Protein AF-A0A1K1SUY1-F1 (afdb_monomer_lite)

Organism: NCBI:txid546364

Structure (mmCIF, N/CA/C/O backbone):
data_AF-A0A1K1SUY1-F1
#
_entry.id   AF-A0A1K1SUY1-F1
#
loop_
_atom_site.group_PDB
_atom_site.id
_atom_site.type_symbol
_atom_site.label_atom_id
_atom_site.label_alt_id
_atom_site.label_comp_id
_atom_site.label_asym_id
_atom_site.label_entity_id
_atom_site.label_seq_id
_atom_site.pdbx_PDB_ins_code
_atom_site.Cartn_x
_atom_site.Cartn_y
_atom_site.Cartn_z
_atom_site.occupancy
_atom_site.B_iso_or_equiv
_atom_site.auth_seq_id
_atom_site.auth_comp_id
_atom_site.auth_asym_id
_atom_site.auth_atom_id
_atom_site.pdbx_PDB_model_num
ATOM 1 N N . MET A 1 1 ? 19.991 15.289 -0.648 1.00 58.06 1 MET A N 1
ATOM 2 C CA . MET A 1 1 ? 19.051 15.038 -1.759 1.00 58.06 1 MET A CA 1
ATOM 3 C C . MET A 1 1 ? 17.895 14.245 -1.170 1.00 58.06 1 MET A C 1
ATOM 5 O O . MET A 1 1 ? 18.166 13.389 -0.339 1.00 58.06 1 MET A O 1
ATOM 9 N N . ASP A 1 2 ? 16.649 14.587 -1.487 1.00 85.50 2 ASP A N 1
ATOM 10 C CA . ASP A 1 2 ? 15.473 13.876 -0.969 1.00 85.50 2 ASP A CA 1
ATOM 11 C C . ASP A 1 2 ? 15.487 12.411 -1.467 1.00 85.50 2 ASP A C 1
ATOM 13 O O . ASP A 1 2 ? 15.552 12.206 -2.685 1.00 85.50 2 ASP A O 1
ATOM 17 N N . PRO A 1 3 ? 15.497 11.396 -0.575 1.00 81.06 3 PRO A N 1
ATOM 18 C CA . PRO A 1 3 ? 15.539 9.988 -0.973 1.00 81.06 3 PRO A CA 1
ATOM 19 C C . PRO A 1 3 ? 14.352 9.592 -1.860 1.00 81.06 3 PRO A C 1
ATOM 21 O O . PRO A 1 3 ? 14.525 8.771 -2.762 1.00 81.06 3 PRO A O 1
ATOM 24 N N . ASP A 1 4 ? 13.185 10.219 -1.677 1.00 90.38 4 ASP A N 1
ATOM 25 C CA . ASP A 1 4 ? 12.014 9.969 -2.524 1.00 90.38 4 ASP A CA 1
ATOM 26 C C . ASP A 1 4 ? 12.238 10.504 -3.933 1.00 90.38 4 ASP A C 1
ATOM 28 O O . ASP A 1 4 ? 11.963 9.826 -4.924 1.00 90.38 4 ASP A O 1
ATOM 32 N N . HIS A 1 5 ? 12.816 11.699 -4.035 1.00 91.25 5 HIS A N 1
ATOM 33 C CA . HIS A 1 5 ? 13.158 12.294 -5.317 1.00 91.25 5 HIS A CA 1
ATOM 34 C C . HIS A 1 5 ? 14.155 11.431 -6.104 1.00 91.25 5 HIS A C 1
ATOM 36 O O . HIS A 1 5 ? 13.941 11.184 -7.289 1.00 91.25 5 HIS A O 1
ATOM 42 N N . ALA A 1 6 ? 15.207 10.925 -5.454 1.00 90.56 6 ALA A N 1
ATOM 43 C CA . ALA A 1 6 ? 16.207 10.077 -6.107 1.00 90.56 6 ALA A CA 1
ATOM 44 C C . ALA A 1 6 ? 15.616 8.745 -6.613 1.00 90.56 6 ALA A C 1
ATOM 46 O O . ALA A 1 6 ? 15.914 8.320 -7.732 1.00 90.56 6 ALA A O 1
ATOM 47 N N . LEU A 1 7 ? 14.750 8.106 -5.819 1.00 94.38 7 LEU A N 1
ATOM 48 C CA . LEU A 1 7 ? 14.056 6.870 -6.192 1.00 94.38 7 LEU A CA 1
ATOM 49 C C . LEU A 1 7 ? 13.107 7.092 -7.382 1.00 94.38 7 LEU A C 1
ATOM 51 O O . LEU A 1 7 ? 13.095 6.308 -8.330 1.00 94.38 7 LEU A O 1
ATOM 55 N N . LEU A 1 8 ? 12.343 8.191 -7.356 1.00 94.62 8 LEU A N 1
ATOM 56 C CA . LEU A 1 8 ? 11.426 8.566 -8.434 1.00 94.62 8 LEU A CA 1
ATOM 57 C C . LEU A 1 8 ? 12.161 8.889 -9.736 1.00 94.62 8 LEU A C 1
ATOM 59 O O . LEU A 1 8 ? 11.671 8.535 -10.805 1.00 94.62 8 LEU A O 1
ATOM 63 N N . THR A 1 9 ? 13.322 9.539 -9.666 1.00 95.75 9 THR A N 1
ATOM 64 C CA . THR A 1 9 ? 14.168 9.767 -10.844 1.00 95.75 9 THR A CA 1
ATOM 65 C C . THR A 1 9 ? 14.617 8.439 -11.445 1.00 95.75 9 THR A C 1
ATOM 67 O O . THR A 1 9 ? 14.347 8.193 -12.614 1.00 95.75 9 THR A O 1
ATOM 70 N N . ARG A 1 10 ? 15.146 7.511 -10.637 1.00 94.88 10 ARG A N 1
ATOM 71 C CA . ARG A 1 10 ? 15.563 6.181 -11.122 1.00 94.88 10 ARG A CA 1
ATOM 72 C C . ARG A 1 10 ? 14.423 5.363 -11.733 1.00 94.88 10 ARG A C 1
ATOM 74 O O . ARG A 1 10 ? 14.650 4.633 -12.692 1.00 94.88 10 ARG A O 1
ATOM 81 N N . LEU A 1 11 ? 13.203 5.473 -11.201 1.00 96.19 11 LEU A N 1
ATOM 82 C CA . LEU A 1 11 ? 12.018 4.839 -11.791 1.00 96.19 11 LEU A CA 1
ATOM 83 C C . LEU A 1 11 ? 11.685 5.406 -13.176 1.00 96.19 11 LEU A C 1
ATOM 85 O O . LEU A 1 11 ? 11.323 4.644 -14.072 1.00 96.19 11 LEU A O 1
ATOM 89 N N . ARG A 1 12 ? 11.803 6.726 -13.357 1.00 96.69 12 ARG A N 1
ATOM 90 C CA . ARG A 1 12 ? 11.588 7.376 -14.658 1.00 96.69 12 ARG A CA 1
ATOM 91 C C . ARG A 1 12 ? 12.672 6.980 -15.653 1.00 96.69 12 ARG A C 1
ATOM 93 O O . ARG A 1 12 ? 12.329 6.566 -16.754 1.00 96.69 12 ARG A O 1
ATOM 100 N N . ASP A 1 13 ? 13.934 7.004 -15.231 1.00 95.75 13 ASP A N 1
ATOM 101 C CA . ASP A 1 13 ? 15.068 6.589 -16.061 1.00 95.75 13 ASP A CA 1
ATOM 102 C C . ASP A 1 13 ? 14.915 5.127 -16.511 1.00 95.75 13 ASP A C 1
ATOM 104 O O . ASP A 1 13 ? 15.158 4.792 -17.672 1.00 95.75 13 ASP A O 1
ATOM 108 N N . LEU A 1 14 ? 14.457 4.239 -15.617 1.00 95.38 14 LEU A N 1
ATOM 109 C CA . LEU A 1 14 ? 14.143 2.856 -15.976 1.00 95.38 14 LEU A CA 1
ATOM 110 C C . LEU A 1 14 ? 13.000 2.789 -16.995 1.00 95.38 14 LEU A C 1
ATOM 112 O O . LEU A 1 14 ? 13.118 2.067 -17.978 1.00 95.38 14 LEU A O 1
ATOM 116 N N . ALA A 1 15 ? 11.904 3.521 -16.786 1.00 96.06 15 ALA A N 1
ATOM 117 C CA . ALA A 1 15 ? 10.770 3.515 -17.710 1.00 96.06 15 ALA A CA 1
ATOM 118 C C . ALA A 1 15 ? 11.154 4.009 -19.117 1.00 96.06 15 ALA A C 1
ATOM 120 O O . ALA A 1 15 ? 10.633 3.498 -20.107 1.00 96.06 15 ALA A O 1
ATOM 121 N N . GLU A 1 16 ? 12.076 4.968 -19.201 1.00 97.00 16 GLU A N 1
ATOM 122 C CA . GLU A 1 16 ? 12.593 5.502 -20.461 1.00 97.00 16 GLU A CA 1
ATOM 123 C C . GLU A 1 16 ? 13.547 4.524 -21.168 1.00 97.00 16 GLU A C 1
ATOM 125 O O . GLU A 1 16 ? 13.462 4.346 -22.382 1.00 97.00 16 GLU A O 1
ATOM 130 N N . THR A 1 17 ? 14.425 3.848 -20.419 1.00 94.69 17 THR A N 1
ATOM 131 C CA . THR A 1 17 ? 15.489 2.995 -20.988 1.00 94.69 17 THR A CA 1
ATOM 132 C C . THR A 1 17 ? 15.072 1.541 -21.222 1.00 94.69 17 THR A C 1
ATOM 134 O O . THR A 1 17 ? 15.526 0.919 -22.185 1.00 94.69 17 THR A O 1
ATOM 137 N N . LEU A 1 18 ? 14.162 0.999 -20.405 1.00 95.38 18 LEU A N 1
ATOM 138 C CA . LEU A 1 18 ? 13.795 -0.422 -20.407 1.00 95.38 18 LEU A CA 1
ATOM 139 C C . LEU A 1 18 ? 13.324 -0.956 -21.772 1.00 95.38 18 LEU A C 1
ATOM 141 O O . LEU A 1 18 ? 13.745 -2.056 -22.131 1.00 95.38 18 LEU A O 1
ATOM 145 N N . PRO A 1 19 ? 12.497 -0.246 -22.569 1.00 96.06 19 PRO A N 1
ATOM 146 C CA . PRO A 1 19 ? 12.107 -0.744 -23.889 1.00 96.06 19 PRO A CA 1
ATOM 147 C C . PRO A 1 19 ? 13.309 -0.960 -24.821 1.00 96.06 19 PRO A C 1
ATOM 149 O O . PRO A 1 19 ? 13.359 -1.958 -25.543 1.00 96.06 19 PRO A O 1
ATOM 152 N N . GLY A 1 20 ? 14.288 -0.049 -24.780 1.00 94.06 20 GLY A N 1
ATOM 153 C CA . GLY A 1 20 ? 15.526 -0.147 -25.552 1.00 94.06 20 GLY A CA 1
ATOM 154 C C . GLY A 1 20 ? 16.408 -1.294 -25.067 1.00 94.06 20 GLY A C 1
ATOM 155 O O . GLY A 1 20 ? 16.833 -2.117 -25.878 1.00 94.06 20 GLY A O 1
ATOM 156 N N . ASP A 1 21 ? 16.594 -1.400 -23.750 1.00 93.31 21 ASP A N 1
ATOM 157 C CA . ASP A 1 21 ? 17.356 -2.483 -23.122 1.00 93.31 21 ASP A CA 1
ATOM 158 C C . ASP A 1 21 ? 16.759 -3.852 -23.498 1.00 93.31 21 ASP A C 1
ATOM 160 O O . ASP A 1 21 ? 17.465 -4.738 -23.977 1.00 93.31 21 ASP A O 1
ATOM 164 N N . VAL A 1 22 ? 15.435 -4.020 -23.392 1.00 93.50 22 VAL A N 1
ATOM 165 C CA . VAL A 1 22 ? 14.748 -5.269 -23.764 1.00 93.50 22 VAL A CA 1
ATOM 166 C C . VAL A 1 22 ? 14.885 -5.564 -25.258 1.00 93.50 22 VAL A C 1
ATOM 168 O O . VAL A 1 22 ? 15.180 -6.704 -25.629 1.00 93.50 22 VAL A O 1
ATOM 171 N N . SER A 1 23 ? 14.714 -4.564 -26.129 1.00 92.81 23 SER A N 1
ATOM 172 C CA . SER A 1 23 ? 14.877 -4.751 -27.577 1.00 92.81 23 SER A CA 1
ATOM 173 C C . SER A 1 23 ? 16.301 -5.169 -27.944 1.00 92.81 23 SER A C 1
ATOM 175 O O . SER A 1 23 ? 16.489 -5.965 -28.863 1.00 92.81 23 SER A O 1
ATOM 177 N N . TRP A 1 24 ? 17.305 -4.644 -27.243 1.00 89.94 24 TRP A N 1
ATOM 178 C CA . TRP A 1 24 ? 18.707 -4.964 -27.486 1.00 89.94 24 TRP A CA 1
ATOM 179 C C . TRP A 1 24 ? 19.083 -6.359 -26.965 1.00 89.94 24 TRP A C 1
ATOM 181 O O . TRP A 1 24 ? 19.805 -7.089 -27.642 1.00 89.94 24 TRP A O 1
ATOM 191 N N . LEU A 1 25 ? 18.545 -6.766 -25.809 1.00 93.06 25 LEU A N 1
ATOM 192 C CA . LEU A 1 25 ? 18.793 -8.081 -25.199 1.00 93.06 25 LEU A CA 1
ATOM 193 C C . LEU A 1 25 ? 18.092 -9.245 -25.903 1.00 93.06 25 LEU A C 1
ATOM 195 O O . LEU A 1 25 ? 18.578 -10.375 -25.850 1.00 93.06 25 LEU A O 1
ATOM 199 N N . THR A 1 26 ? 16.943 -8.986 -26.527 1.00 88.81 26 THR A N 1
ATOM 200 C CA . THR A 1 26 ? 16.155 -10.009 -27.237 1.00 88.81 26 THR A CA 1
ATOM 201 C C . THR A 1 26 ? 16.601 -10.212 -28.686 1.00 88.81 26 THR A C 1
ATOM 203 O O . THR A 1 26 ? 16.182 -11.177 -29.328 1.00 88.81 26 THR A O 1
ATOM 206 N N . GLY A 1 27 ? 17.475 -9.344 -29.202 1.00 88.00 27 GLY A N 1
ATOM 207 C CA . GLY A 1 27 ? 18.092 -9.499 -30.516 1.00 88.00 27 GLY A CA 1
ATOM 208 C C . GLY A 1 27 ? 19.221 -10.544 -30.531 1.00 88.00 27 GLY A C 1
ATOM 209 O O . GLY A 1 27 ? 19.892 -10.751 -29.520 1.00 88.00 27 GLY A O 1
ATOM 210 N N . PRO A 1 28 ? 19.479 -11.209 -31.672 1.00 86.69 28 PRO A N 1
ATOM 211 C CA . PRO A 1 28 ? 20.644 -12.073 -31.825 1.00 86.69 28 PRO A CA 1
ATOM 212 C C . PRO A 1 28 ? 21.945 -11.252 -31.993 1.00 86.69 28 PRO A C 1
ATOM 214 O O . PRO A 1 28 ? 21.941 -10.236 -32.692 1.00 86.69 28 PRO A O 1
ATOM 217 N N . PRO A 1 29 ? 23.088 -11.702 -31.437 1.00 87.88 29 PRO A N 1
ATOM 218 C CA . PRO A 1 29 ? 23.228 -12.831 -30.516 1.00 87.88 29 PRO A CA 1
ATOM 219 C C . PRO A 1 29 ? 22.744 -12.467 -29.105 1.00 87.88 29 PRO A C 1
ATOM 221 O O . PRO A 1 29 ? 22.819 -11.307 -28.713 1.00 87.88 29 PRO A O 1
ATOM 224 N N . LEU A 1 30 ? 22.323 -13.465 -28.320 1.00 84.56 30 LEU A N 1
ATOM 225 C CA . LEU A 1 30 ? 21.993 -13.263 -26.904 1.00 84.56 30 LEU A CA 1
ATOM 226 C C . LEU A 1 30 ? 23.211 -12.725 -26.136 1.00 84.56 30 LEU A C 1
ATOM 228 O O . LEU A 1 30 ? 24.307 -13.282 -26.226 1.00 84.56 30 LEU A O 1
ATOM 232 N N . ARG A 1 31 ? 23.005 -11.653 -25.365 1.00 87.25 31 ARG A N 1
ATOM 233 C CA . ARG A 1 31 ? 24.070 -10.901 -24.682 1.00 87.25 31 ARG A CA 1
ATOM 234 C C . ARG A 1 31 ? 24.020 -11.110 -23.173 1.00 87.25 31 ARG A C 1
ATOM 236 O O . ARG A 1 31 ? 23.232 -10.482 -22.469 1.00 87.25 31 ARG A O 1
ATOM 243 N N . ALA A 1 32 ? 24.842 -12.032 -22.678 1.00 90.75 32 ALA A N 1
ATOM 244 C CA . ALA A 1 32 ? 24.851 -12.418 -21.265 1.00 90.75 32 ALA A CA 1
ATOM 245 C C . ALA A 1 32 ? 25.309 -11.290 -20.319 1.00 90.75 32 ALA A C 1
ATOM 247 O O . ALA A 1 32 ? 24.852 -11.216 -19.182 1.00 90.75 32 ALA A O 1
ATOM 248 N N . ASP A 1 33 ? 26.209 -10.423 -20.776 1.00 91.88 33 ASP A N 1
ATOM 249 C CA . ASP A 1 33 ? 26.665 -9.218 -20.077 1.00 91.88 33 ASP A CA 1
ATOM 250 C C . ASP A 1 33 ? 25.522 -8.223 -19.866 1.00 91.88 33 ASP A C 1
ATOM 252 O O . ASP A 1 33 ? 25.271 -7.797 -18.742 1.00 91.88 33 ASP A O 1
ATOM 256 N N . GLY A 1 34 ? 24.769 -7.944 -20.927 1.00 92.00 34 GLY A N 1
ATOM 257 C CA . GLY A 1 34 ? 23.604 -7.078 -20.877 1.00 92.00 34 GLY A CA 1
ATOM 258 C C . GLY A 1 34 ? 22.490 -7.602 -19.972 1.00 92.00 34 GLY A C 1
ATOM 259 O O . GLY A 1 34 ? 21.886 -6.844 -19.218 1.00 92.00 34 GLY A O 1
ATOM 260 N N . MET A 1 35 ? 22.225 -8.912 -20.025 1.00 94.06 35 MET A N 1
ATOM 261 C CA . MET A 1 35 ? 21.242 -9.542 -19.138 1.00 94.06 35 MET A CA 1
ATOM 262 C C . MET A 1 35 ? 21.650 -9.409 -17.670 1.00 94.06 35 MET A C 1
ATOM 264 O O . MET A 1 35 ? 20.794 -9.184 -16.814 1.00 94.06 35 MET A O 1
ATOM 268 N N . ARG A 1 36 ? 22.952 -9.540 -17.380 1.00 95.44 36 ARG A N 1
ATOM 269 C CA . ARG A 1 36 ? 23.490 -9.360 -16.031 1.00 95.44 36 ARG A CA 1
ATOM 270 C C . ARG A 1 36 ? 23.341 -7.912 -15.565 1.00 95.44 36 ARG A C 1
ATOM 272 O O . ARG A 1 36 ? 22.785 -7.714 -14.493 1.00 95.44 36 ARG A O 1
ATOM 279 N N . ASP A 1 37 ? 23.755 -6.936 -16.373 1.00 94.12 37 ASP A N 1
ATOM 280 C CA . ASP A 1 37 ? 23.643 -5.507 -16.035 1.00 94.12 37 ASP A CA 1
ATOM 281 C C . ASP A 1 37 ? 22.191 -5.095 -15.750 1.00 94.12 37 ASP A C 1
ATOM 283 O O . ASP A 1 37 ? 21.890 -4.546 -14.687 1.00 94.12 37 ASP A O 1
ATOM 287 N N . LEU A 1 38 ? 21.258 -5.438 -16.648 1.00 94.50 38 LEU A N 1
ATOM 288 C CA . LEU A 1 38 ? 19.842 -5.132 -16.441 1.00 94.50 38 LEU A CA 1
ATOM 289 C C . LEU A 1 38 ? 19.300 -5.827 -15.184 1.00 94.50 38 LEU A C 1
ATOM 291 O O . LEU A 1 38 ? 18.575 -5.210 -14.401 1.00 94.50 38 LEU A O 1
ATOM 295 N N . GLY A 1 39 ? 19.666 -7.093 -14.964 1.00 96.00 39 GLY A N 1
ATOM 296 C CA . GLY A 1 39 ? 19.283 -7.840 -13.767 1.00 96.00 39 GLY A CA 1
ATOM 297 C C . GLY A 1 39 ? 19.778 -7.184 -12.475 1.00 96.00 39 GLY A C 1
ATOM 298 O O . GLY A 1 39 ? 19.002 -7.018 -11.535 1.00 96.00 39 GLY A O 1
ATOM 299 N N . GLU A 1 40 ? 21.039 -6.755 -12.438 1.00 96.50 40 GLU A N 1
ATOM 300 C CA . GLU A 1 40 ? 21.638 -6.057 -11.297 1.00 96.50 40 GLU A CA 1
ATOM 301 C C . GLU A 1 40 ? 20.955 -4.705 -11.046 1.00 96.50 40 GLU A C 1
ATOM 303 O O . GLU A 1 40 ? 20.555 -4.419 -9.915 1.00 96.50 40 GLU A O 1
ATOM 308 N N . ARG A 1 41 ? 20.717 -3.904 -12.094 1.00 94.56 41 ARG A N 1
ATOM 309 C CA . ARG A 1 41 ? 19.995 -2.621 -11.997 1.00 94.56 41 ARG A CA 1
ATOM 310 C C . ARG A 1 41 ? 18.580 -2.796 -11.438 1.00 94.56 41 ARG A C 1
ATOM 312 O O . ARG A 1 41 ? 18.190 -2.057 -10.529 1.00 94.56 41 ARG A O 1
ATOM 319 N N . LEU A 1 42 ? 17.826 -3.772 -11.953 1.00 96.62 42 LEU A N 1
ATOM 320 C CA . LEU A 1 42 ? 16.469 -4.087 -11.493 1.00 96.62 42 LEU A CA 1
ATOM 321 C C . LEU A 1 42 ? 16.464 -4.601 -10.051 1.00 96.62 42 LEU A C 1
ATOM 323 O O . LEU A 1 42 ? 15.624 -4.178 -9.259 1.00 96.62 42 LEU A O 1
ATOM 327 N N . SER A 1 43 ? 17.414 -5.468 -9.694 1.00 97.81 43 SER A N 1
ATOM 328 C CA . SER A 1 43 ? 17.547 -5.994 -8.334 1.00 97.81 43 SER A CA 1
ATOM 329 C C . SER A 1 43 ? 17.858 -4.884 -7.329 1.00 97.81 43 SER A C 1
ATOM 331 O O . SER A 1 43 ? 17.210 -4.803 -6.286 1.00 97.81 43 SER A O 1
ATOM 333 N N . CYS A 1 44 ? 18.806 -3.999 -7.647 1.00 96.00 44 CYS A N 1
ATOM 334 C CA . CYS A 1 44 ? 19.161 -2.864 -6.796 1.00 96.00 44 CYS A CA 1
ATOM 335 C C . CYS A 1 44 ? 17.979 -1.906 -6.614 1.00 96.00 44 CYS A C 1
ATOM 337 O O . CYS A 1 44 ? 17.625 -1.575 -5.486 1.00 96.00 44 CYS A O 1
ATOM 339 N N . LEU A 1 45 ? 17.318 -1.496 -7.705 1.00 95.94 45 LEU A N 1
ATOM 340 C CA . LEU A 1 45 ? 16.145 -0.623 -7.606 1.00 95.94 45 LEU A CA 1
ATOM 341 C C . LEU A 1 45 ? 14.996 -1.287 -6.834 1.00 95.94 45 LEU A C 1
ATOM 343 O O . LEU A 1 45 ? 14.350 -0.631 -6.020 1.00 95.94 45 LEU A O 1
ATOM 347 N N . GLY A 1 46 ? 14.757 -2.582 -7.054 1.00 96.50 46 GLY A N 1
ATOM 348 C CA . GLY A 1 46 ? 13.757 -3.355 -6.318 1.00 96.50 46 GLY A CA 1
ATOM 349 C C . GLY A 1 46 ? 14.022 -3.378 -4.812 1.00 96.50 46 GLY A C 1
ATOM 350 O O . GLY A 1 46 ? 13.105 -3.136 -4.027 1.00 96.50 46 GLY A O 1
ATOM 351 N N . ALA A 1 47 ? 15.272 -3.605 -4.402 1.00 96.69 47 ALA A N 1
ATOM 352 C CA . ALA A 1 47 ? 15.666 -3.570 -2.995 1.00 96.69 47 ALA A CA 1
ATOM 353 C C . ALA A 1 47 ? 15.433 -2.185 -2.367 1.00 96.69 47 ALA A C 1
ATOM 355 O O . ALA A 1 47 ? 14.866 -2.092 -1.275 1.00 96.69 47 ALA A O 1
ATOM 356 N N . ASP A 1 48 ? 15.792 -1.114 -3.079 1.00 95.69 48 ASP A N 1
ATOM 357 C CA . ASP A 1 48 ? 15.589 0.261 -2.614 1.00 95.69 48 ASP A CA 1
ATOM 358 C C . ASP A 1 48 ? 14.097 0.603 -2.461 1.00 95.69 48 ASP A C 1
ATOM 360 O O . ASP A 1 48 ? 13.695 1.214 -1.469 1.00 95.69 48 ASP A O 1
ATOM 364 N N . LEU A 1 49 ? 13.255 0.162 -3.405 1.00 95.12 49 LEU A N 1
ATOM 365 C CA . LEU A 1 49 ? 11.798 0.335 -3.346 1.00 95.12 49 LEU A CA 1
ATOM 366 C C . LEU A 1 49 ? 11.194 -0.370 -2.127 1.00 95.12 49 LEU A C 1
ATOM 368 O O . LEU A 1 49 ? 10.397 0.231 -1.407 1.00 95.12 49 LEU A O 1
ATOM 372 N N . ILE A 1 50 ? 11.587 -1.622 -1.876 1.00 93.38 50 ILE A N 1
ATOM 373 C CA . ILE A 1 50 ? 11.112 -2.408 -0.728 1.00 93.38 50 ILE A CA 1
ATOM 374 C C . ILE A 1 50 ? 11.554 -1.756 0.584 1.00 93.38 50 ILE A C 1
ATOM 376 O O . ILE A 1 50 ? 10.740 -1.578 1.490 1.00 93.38 50 ILE A O 1
ATOM 380 N N . SER A 1 51 ? 12.825 -1.359 0.679 1.00 93.44 51 SER A N 1
ATOM 381 C CA . SER A 1 51 ? 13.352 -0.683 1.865 1.00 93.44 51 SER A CA 1
ATOM 382 C C . SER A 1 51 ? 12.593 0.614 2.141 1.00 93.44 51 SER A C 1
ATOM 384 O O . SER A 1 51 ? 12.137 0.845 3.264 1.00 93.44 51 SER A O 1
ATOM 386 N N . ARG A 1 52 ? 12.374 1.437 1.108 1.00 92.94 52 ARG A N 1
ATOM 387 C CA . ARG A 1 52 ? 11.652 2.697 1.269 1.00 92.94 52 ARG A CA 1
ATOM 388 C C . ARG A 1 52 ? 10.186 2.490 1.645 1.00 92.94 52 ARG A C 1
ATOM 390 O O . ARG A 1 52 ? 9.685 3.234 2.490 1.00 92.94 52 ARG A O 1
ATOM 397 N N . ALA A 1 53 ? 9.523 1.487 1.069 1.00 88.38 53 ALA A N 1
ATOM 398 C CA . ALA A 1 53 ? 8.166 1.103 1.448 1.00 88.38 53 ALA A CA 1
ATOM 399 C C . ALA A 1 53 ? 8.085 0.716 2.933 1.00 88.38 53 ALA A C 1
ATOM 401 O O . ALA A 1 53 ? 7.203 1.211 3.627 1.00 88.38 53 ALA A O 1
ATOM 402 N N . GLY A 1 54 ? 9.056 -0.045 3.451 1.00 87.94 54 GLY A N 1
ATOM 403 C CA . GLY A 1 54 ? 9.137 -0.369 4.879 1.00 87.94 54 GLY A CA 1
ATOM 404 C C . GLY A 1 54 ? 9.212 0.873 5.774 1.00 87.94 54 GLY A C 1
ATOM 405 O O . GLY A 1 54 ? 8.453 0.994 6.732 1.00 87.94 54 GLY A O 1
ATOM 406 N N . VAL A 1 55 ? 10.045 1.858 5.419 1.00 89.44 55 VAL A N 1
ATOM 407 C CA . VAL A 1 55 ? 10.120 3.131 6.165 1.00 89.44 55 VAL A CA 1
ATOM 408 C C . VAL A 1 55 ? 8.790 3.896 6.112 1.00 89.44 55 VAL A C 1
ATOM 410 O O . VAL A 1 55 ? 8.369 4.494 7.102 1.00 89.44 55 VAL A O 1
ATOM 413 N N . LEU A 1 56 ? 8.115 3.910 4.959 1.00 85.38 56 LEU A N 1
ATOM 414 C CA . LEU A 1 56 ? 6.799 4.542 4.824 1.00 85.38 56 LEU A CA 1
ATOM 415 C C . LEU A 1 56 ? 5.737 3.830 5.670 1.00 85.38 56 LEU A C 1
ATOM 417 O O . LEU A 1 56 ? 4.928 4.504 6.312 1.00 85.38 56 LEU A O 1
ATOM 421 N N . ASP A 1 57 ? 5.774 2.501 5.719 1.00 82.69 57 ASP A N 1
ATOM 422 C CA . ASP A 1 57 ? 4.893 1.688 6.552 1.00 82.69 57 ASP A CA 1
ATOM 423 C C . ASP A 1 57 ? 5.132 1.942 8.044 1.00 82.69 57 ASP A C 1
ATOM 425 O O . ASP A 1 57 ? 4.166 2.058 8.794 1.00 82.69 57 ASP A O 1
ATOM 429 N N . GLU A 1 58 ? 6.380 2.110 8.487 1.00 83.25 58 GLU A N 1
ATOM 430 C CA . GLU A 1 58 ? 6.706 2.478 9.872 1.00 83.25 58 GLU A CA 1
ATOM 431 C C . GLU A 1 58 ? 6.177 3.872 10.239 1.00 83.25 58 GLU A C 1
ATOM 433 O O . GLU A 1 58 ? 5.526 4.046 11.275 1.00 83.25 58 GLU A O 1
ATOM 438 N N . ILE A 1 59 ? 6.391 4.864 9.366 1.00 83.94 59 ILE A N 1
ATOM 439 C CA . ILE A 1 59 ? 5.865 6.226 9.549 1.00 83.94 59 ILE A CA 1
ATOM 440 C C . ILE A 1 59 ? 4.334 6.204 9.606 1.00 83.94 59 ILE A C 1
ATOM 442 O O . ILE A 1 59 ? 3.731 6.891 10.437 1.00 83.94 59 ILE A O 1
ATOM 446 N N . ALA A 1 60 ? 3.692 5.422 8.736 1.00 78.12 60 ALA A N 1
ATOM 447 C CA . ALA A 1 60 ? 2.250 5.243 8.754 1.00 78.12 60 ALA A CA 1
ATOM 448 C C . ALA A 1 60 ? 1.814 4.561 10.056 1.00 78.12 60 ALA A C 1
ATOM 450 O O . ALA A 1 60 ? 0.963 5.094 10.764 1.00 78.12 60 ALA A O 1
ATOM 451 N N . ALA A 1 61 ? 2.434 3.439 10.425 1.00 76.12 61 ALA A N 1
ATOM 452 C CA . ALA A 1 61 ? 2.123 2.665 11.620 1.00 76.12 61 ALA A CA 1
ATOM 453 C C . ALA A 1 61 ? 2.221 3.490 12.909 1.00 76.12 61 ALA A C 1
ATOM 455 O O . ALA A 1 61 ? 1.352 3.342 13.765 1.00 76.12 61 ALA A O 1
ATOM 456 N N . ALA A 1 62 ? 3.190 4.404 13.021 1.00 79.00 62 ALA A N 1
ATOM 457 C CA . ALA A 1 62 ? 3.325 5.311 14.164 1.00 79.00 62 ALA A CA 1
ATOM 458 C C . ALA A 1 62 ? 2.106 6.233 14.373 1.00 79.00 62 ALA A C 1
ATOM 460 O O . ALA A 1 62 ? 1.895 6.760 15.465 1.00 79.00 62 ALA A O 1
ATOM 461 N N . ARG A 1 63 ? 1.290 6.441 13.333 1.00 80.56 63 ARG A N 1
ATOM 462 C CA . ARG A 1 63 ? 0.089 7.295 13.355 1.00 80.56 63 ARG A CA 1
ATOM 463 C C . ARG A 1 63 ? -1.208 6.486 13.410 1.00 80.56 63 ARG A C 1
ATOM 465 O O . ARG A 1 63 ? -2.294 7.068 13.377 1.00 80.56 63 ARG A O 1
ATOM 472 N N . LEU A 1 64 ? -1.105 5.161 13.467 1.00 83.06 64 LEU A N 1
ATOM 473 C CA . LEU A 1 64 ? -2.234 4.242 13.460 1.00 83.06 64 LEU A CA 1
ATOM 474 C C . LEU A 1 64 ? -2.469 3.638 14.852 1.00 83.06 64 LEU A C 1
ATOM 476 O O . LEU A 1 64 ? -1.543 3.540 15.658 1.00 83.06 64 LEU A O 1
ATOM 480 N N . PRO A 1 65 ? -3.714 3.247 15.171 1.00 82.81 65 PRO A N 1
ATOM 481 C CA . PRO A 1 65 ? -4.024 2.682 16.473 1.00 82.81 65 PRO A CA 1
ATOM 482 C C . PRO A 1 65 ? -3.371 1.301 16.610 1.00 82.81 65 PRO A C 1
ATOM 484 O O . PRO A 1 65 ? -3.457 0.464 15.713 1.00 82.81 65 PRO A O 1
ATOM 487 N N . ALA A 1 66 ? -2.729 1.044 17.752 1.00 79.75 66 ALA A N 1
ATOM 488 C CA . ALA A 1 66 ? -2.145 -0.267 18.044 1.00 79.75 66 ALA A CA 1
ATOM 489 C C . ALA A 1 66 ? -3.219 -1.349 18.258 1.00 79.75 66 ALA A C 1
ATOM 491 O O . ALA A 1 66 ? -2.987 -2.515 17.972 1.00 79.75 66 ALA A O 1
ATOM 492 N N . HIS A 1 67 ? -4.371 -0.955 18.805 1.00 85.19 67 HIS A N 1
ATOM 493 C CA . HIS A 1 67 ? -5.551 -1.787 19.024 1.00 85.19 67 HIS A CA 1
ATOM 494 C C . HIS A 1 67 ? -6.782 -0.890 19.205 1.00 85.19 67 HIS A C 1
ATOM 496 O O . HIS A 1 67 ? -6.638 0.309 19.461 1.00 85.19 67 HIS A O 1
ATOM 502 N N . GLY A 1 68 ? -7.984 -1.456 19.123 1.00 89.31 68 GLY A N 1
ATOM 503 C CA . GLY A 1 68 ? -9.228 -0.749 19.416 1.00 89.31 68 GLY A CA 1
ATOM 504 C C . GLY A 1 68 ? -10.344 -1.050 18.428 1.00 89.31 68 GLY A C 1
ATOM 505 O O . GLY A 1 68 ? -10.304 -2.019 17.684 1.00 89.31 68 GLY A O 1
ATOM 506 N N . TRP A 1 69 ? -11.377 -0.218 18.436 1.00 92.38 69 TRP A N 1
ATOM 507 C CA . TRP A 1 69 ? -12.464 -0.329 17.469 1.00 92.38 69 TRP A CA 1
ATOM 508 C C . TRP A 1 69 ? -12.045 0.330 16.158 1.00 92.38 69 TRP A C 1
ATOM 510 O O . TRP A 1 69 ? -11.617 1.481 16.174 1.00 92.38 69 TRP A O 1
ATOM 520 N N . ILE A 1 70 ? -12.162 -0.387 15.040 1.00 93.25 70 ILE A N 1
ATOM 521 C CA . ILE A 1 70 ? -11.784 0.100 13.709 1.00 93.25 70 ILE A CA 1
ATOM 522 C C . ILE A 1 70 ? -12.917 -0.208 12.715 1.00 93.25 70 ILE A C 1
ATOM 524 O O . ILE A 1 70 ? -13.423 -1.332 12.708 1.00 93.25 70 ILE A O 1
ATOM 528 N N . PRO A 1 71 ? -13.349 0.753 11.873 1.00 94.00 71 PRO A N 1
ATOM 529 C CA . PRO A 1 71 ? -14.368 0.500 10.857 1.00 94.00 71 PRO A CA 1
ATOM 530 C C . PRO A 1 71 ? -13.921 -0.531 9.812 1.00 94.00 71 PRO A C 1
ATOM 532 O O . PRO A 1 71 ? -12.760 -0.552 9.396 1.00 94.00 71 PRO A O 1
ATOM 535 N N . GLU A 1 72 ? -14.856 -1.350 9.338 1.00 93.94 72 GLU A N 1
ATOM 536 C CA . GLU A 1 72 ? -14.624 -2.258 8.212 1.00 93.94 72 GLU A CA 1
ATOM 537 C C . GLU A 1 72 ? -14.365 -1.527 6.893 1.00 93.94 72 GLU A C 1
ATOM 539 O O . GLU A 1 72 ? -14.805 -0.394 6.659 1.00 93.94 72 GLU A O 1
ATOM 544 N N . CYS A 1 73 ? -13.670 -2.213 5.994 1.00 89.38 73 CYS A N 1
ATOM 545 C CA . CYS A 1 73 ? -13.572 -1.817 4.601 1.00 89.38 73 CYS A CA 1
ATOM 546 C C . CYS A 1 73 ? -14.924 -2.037 3.907 1.00 89.38 73 CYS A C 1
ATOM 548 O O . CYS A 1 73 ? -15.512 -3.109 3.995 1.00 89.38 73 CYS A O 1
ATOM 550 N N . GLY A 1 74 ? -15.418 -1.036 3.178 1.00 80.62 74 GLY A N 1
ATOM 551 C CA . GLY A 1 74 ? -16.673 -1.173 2.438 1.00 80.62 74 GLY A CA 1
ATOM 552 C C . GLY A 1 74 ? -17.084 0.104 1.708 1.00 80.62 74 GLY A C 1
ATOM 553 O O . GLY A 1 74 ? -16.591 1.185 2.044 1.00 80.62 74 GLY A O 1
ATOM 554 N N . PRO A 1 75 ? -17.982 0.016 0.715 1.00 75.88 75 PRO A N 1
ATOM 555 C CA . PRO A 1 75 ? -18.307 1.134 -0.169 1.00 75.88 75 PRO A CA 1
ATOM 556 C C . PRO A 1 75 ? -19.147 2.238 0.491 1.00 75.88 75 PRO A C 1
ATOM 558 O O . PRO A 1 75 ? -19.061 3.377 0.048 1.00 75.88 75 PRO A O 1
ATOM 561 N N . ASP A 1 76 ? -19.910 1.944 1.553 1.00 83.88 76 ASP A N 1
ATOM 562 C CA . ASP A 1 76 ? -20.745 2.934 2.255 1.00 83.88 76 ASP A CA 1
ATOM 563 C C . ASP A 1 76 ? -20.128 3.346 3.605 1.00 83.88 76 ASP A C 1
ATOM 565 O O . ASP A 1 76 ? -20.250 2.612 4.588 1.00 83.88 76 ASP A O 1
ATOM 569 N N . PRO A 1 77 ? -19.507 4.536 3.713 1.00 80.12 77 PRO A N 1
ATOM 570 C CA . PRO A 1 77 ? -18.884 4.997 4.950 1.00 80.12 77 PRO A CA 1
ATOM 571 C C . PRO A 1 77 ? -19.834 5.131 6.141 1.00 80.12 77 PRO A C 1
ATOM 573 O O . PRO A 1 77 ? -19.361 5.105 7.274 1.00 80.12 77 PRO A O 1
ATOM 576 N N . ARG A 1 78 ? -21.142 5.313 5.917 1.00 79.06 78 ARG A N 1
ATOM 577 C CA . ARG A 1 78 ? -22.114 5.562 6.995 1.00 79.06 78 ARG A CA 1
ATOM 578 C C . ARG A 1 78 ? -22.637 4.282 7.636 1.00 79.06 78 ARG A C 1
ATOM 580 O O . ARG A 1 78 ? -23.114 4.343 8.761 1.00 79.06 78 ARG A O 1
ATOM 587 N N . ARG A 1 79 ? -22.549 3.151 6.933 1.00 84.75 79 ARG A N 1
ATOM 588 C CA . ARG A 1 79 ? -23.078 1.851 7.382 1.00 84.75 79 ARG A CA 1
ATOM 589 C C . ARG A 1 79 ? -22.009 0.855 7.818 1.00 84.75 79 ARG A C 1
ATOM 591 O O . ARG A 1 79 ? -22.350 -0.244 8.229 1.00 84.75 79 ARG A O 1
ATOM 598 N N . ARG A 1 80 ? -20.731 1.231 7.729 1.00 91.12 80 ARG A N 1
ATOM 599 C CA . ARG A 1 80 ? -19.616 0.383 8.165 1.00 91.12 80 ARG A CA 1
ATOM 600 C C . ARG A 1 80 ? -19.752 0.045 9.639 1.00 91.12 80 ARG A C 1
ATOM 602 O O . ARG A 1 80 ? -19.794 0.964 10.464 1.00 91.12 80 ARG A O 1
ATOM 609 N N . LEU A 1 81 ? -19.713 -1.242 9.949 1.00 94.12 81 LEU A N 1
ATOM 610 C CA . LEU A 1 81 ? -19.545 -1.701 11.317 1.00 94.12 81 LEU A CA 1
ATOM 611 C C . LEU A 1 81 ? -18.124 -1.406 11.809 1.00 94.12 81 LEU A C 1
ATOM 613 O O . LEU A 1 81 ? -17.150 -1.486 11.056 1.00 94.12 81 LEU A O 1
ATOM 617 N N . ALA A 1 82 ? -18.000 -1.073 13.089 1.00 94.56 82 ALA A N 1
ATOM 618 C CA . ALA A 1 82 ? -16.734 -1.063 13.800 1.00 94.56 82 ALA A CA 1
ATOM 619 C C . ALA A 1 82 ? -16.471 -2.445 14.397 1.00 94.56 82 ALA A C 1
ATOM 621 O O . ALA A 1 82 ? -17.306 -3.007 15.111 1.00 94.56 82 ALA A O 1
ATOM 622 N N . HIS A 1 83 ? -15.278 -2.971 14.152 1.00 94.12 83 HIS A N 1
ATOM 623 C CA . HIS A 1 83 ? -14.840 -4.263 14.663 1.00 94.12 83 HIS A CA 1
ATOM 624 C C . HIS A 1 83 ? -13.703 -4.069 15.656 1.00 94.12 83 HIS A C 1
ATOM 626 O O . HIS A 1 83 ? -12.963 -3.088 15.584 1.00 94.12 83 HIS A O 1
ATOM 632 N N . TYR A 1 84 ? -13.597 -4.979 16.621 1.00 91.31 84 TYR A N 1
ATOM 633 C CA . TYR A 1 84 ? -12.561 -4.895 17.640 1.00 91.31 84 TYR A CA 1
ATOM 634 C C . TYR A 1 84 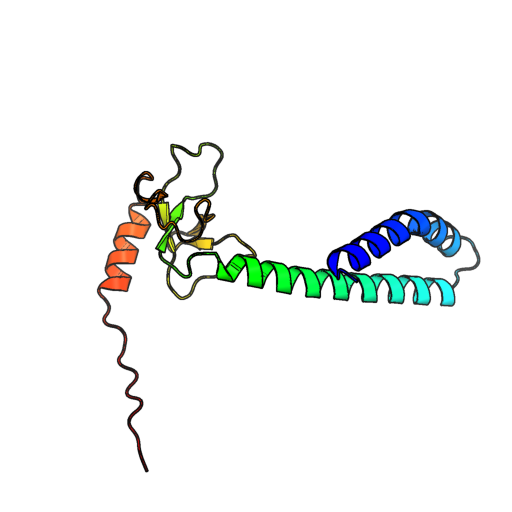? -11.286 -5.557 17.143 1.00 91.31 84 TYR A C 1
ATOM 636 O O . TYR A 1 84 ? -11.267 -6.762 16.860 1.00 91.31 84 TYR A O 1
ATOM 644 N N . VAL A 1 85 ? -10.253 -4.727 17.098 1.00 89.19 85 VAL A N 1
ATOM 645 C CA . VAL A 1 85 ? -8.893 -5.056 16.737 1.00 89.19 85 VAL A CA 1
ATOM 646 C C . VAL A 1 85 ? -8.048 -5.217 18.011 1.00 89.19 85 VAL A C 1
ATOM 648 O O . VAL A 1 85 ? -7.927 -4.274 18.797 1.00 89.19 85 VAL A O 1
ATOM 651 N N . GLY A 1 86 ? -7.523 -6.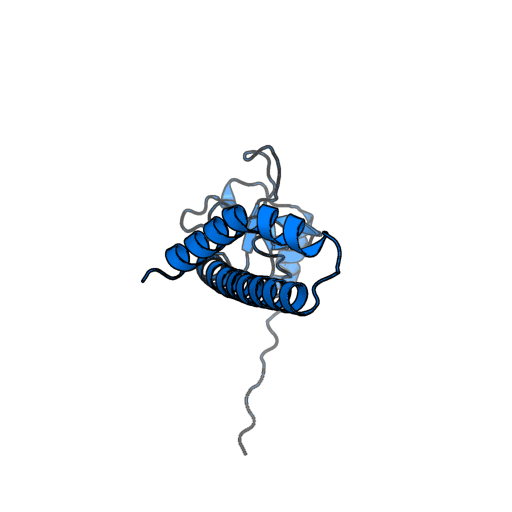414 18.271 1.00 80.44 86 GLY A N 1
ATOM 652 C CA . GLY A 1 86 ? -6.789 -6.788 19.487 1.00 80.44 86 GLY A CA 1
ATOM 653 C C . GLY A 1 86 ? -5.314 -6.353 19.525 1.00 80.44 86 GLY A C 1
ATOM 654 O O . GLY A 1 86 ? -4.785 -5.759 18.595 1.00 80.44 86 GLY A O 1
ATOM 655 N N . ARG A 1 87 ? -4.612 -6.664 20.628 1.00 70.38 87 ARG A N 1
ATOM 656 C CA . ARG A 1 87 ? -3.199 -6.268 20.862 1.00 70.38 87 ARG A CA 1
ATOM 657 C C . ARG A 1 87 ? -2.140 -7.141 20.167 1.00 70.38 87 ARG A C 1
ATOM 659 O O . ARG A 1 87 ? -0.956 -6.866 20.322 1.00 70.38 87 ARG A O 1
ATOM 666 N N . GLY A 1 88 ? -2.540 -8.182 19.438 1.00 63.97 88 GLY A N 1
ATOM 667 C CA . GLY A 1 88 ? -1.634 -9.154 18.805 1.00 63.97 88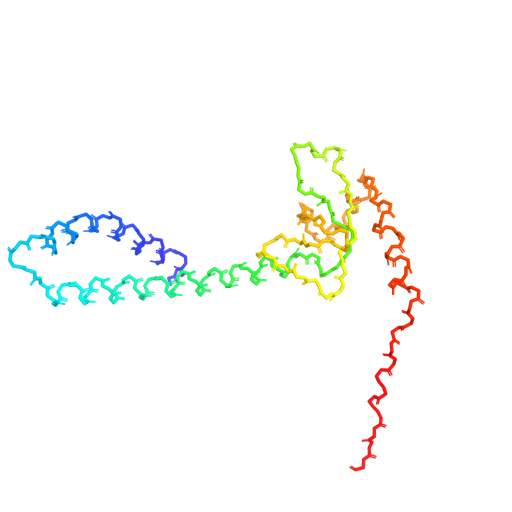 GLY A CA 1
ATOM 668 C C . GLY A 1 88 ? -1.930 -9.388 17.326 1.00 63.97 88 GLY A C 1
ATOM 669 O O . GLY A 1 88 ? -1.752 -10.499 16.839 1.00 63.97 88 GLY A O 1
ATOM 670 N N . GLU A 1 89 ? -2.484 -8.392 16.638 1.00 62.25 89 GLU A N 1
ATOM 671 C CA . GLU A 1 89 ? -3.083 -8.617 15.326 1.00 62.25 89 GLU A CA 1
ATOM 672 C C . GLU A 1 89 ? -2.118 -8.765 14.161 1.00 62.25 89 GLU A C 1
ATOM 674 O O . GLU A 1 89 ? -1.064 -8.134 14.080 1.00 62.25 89 GLU A O 1
ATOM 679 N N . VAL A 1 90 ? -2.582 -9.572 13.205 1.00 61.91 90 VAL A N 1
ATOM 680 C CA . VAL A 1 90 ? -2.007 -9.732 11.878 1.00 61.91 90 VAL A CA 1
ATOM 681 C C . VAL A 1 90 ? -2.390 -8.510 11.050 1.00 61.91 90 VAL A C 1
ATOM 683 O O . VAL A 1 90 ? -3.563 -8.289 10.748 1.00 61.91 90 VAL A O 1
ATOM 686 N N . ARG A 1 91 ? -1.390 -7.711 10.677 1.00 72.25 91 ARG A N 1
ATOM 687 C CA . ARG A 1 91 ? -1.543 -6.608 9.725 1.00 72.25 91 ARG A CA 1
ATOM 688 C C . ARG A 1 91 ? -1.038 -7.064 8.364 1.00 72.25 91 ARG A C 1
ATOM 690 O O . ARG A 1 91 ? 0.026 -7.672 8.275 1.00 72.25 91 ARG A O 1
ATOM 697 N N . LEU A 1 92 ? -1.781 -6.741 7.311 1.00 73.00 92 LEU A N 1
ATOM 698 C CA .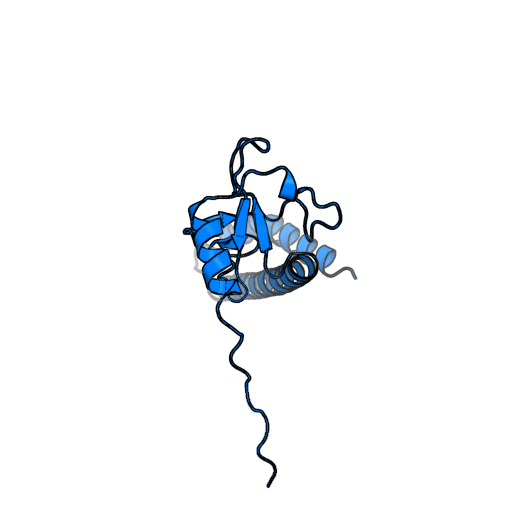 LEU A 1 92 ? -1.308 -6.860 5.933 1.00 73.00 92 LEU A CA 1
ATOM 699 C C . LEU A 1 92 ? -1.197 -5.442 5.363 1.00 73.00 92 LEU A C 1
ATOM 701 O O . LEU A 1 92 ? -2.191 -4.850 4.936 1.00 73.00 92 LEU A O 1
ATOM 705 N N . GLY A 1 93 ? 0.002 -4.861 5.450 1.00 78.12 93 GLY A N 1
ATOM 706 C CA . GLY A 1 93 ? 0.210 -3.431 5.217 1.00 78.12 93 GLY A CA 1
ATOM 707 C C . GLY A 1 93 ? -0.617 -2.584 6.193 1.00 78.12 93 GLY A C 1
ATOM 708 O O . GLY A 1 93 ? -0.492 -2.708 7.413 1.00 78.12 93 GLY A O 1
ATOM 709 N N . LEU A 1 94 ? -1.505 -1.740 5.660 1.00 79.06 94 LEU A N 1
ATOM 710 C CA . LEU A 1 94 ? -2.363 -0.843 6.450 1.00 79.06 94 LEU A CA 1
ATOM 711 C C . LEU A 1 94 ? -3.714 -1.458 6.864 1.00 79.06 94 LEU A C 1
ATOM 713 O O . LEU A 1 94 ? -4.484 -0.806 7.573 1.00 79.06 94 LEU A O 1
ATOM 717 N N . ILE A 1 95 ? -4.015 -2.682 6.421 1.00 86.88 95 ILE A N 1
ATOM 718 C CA . ILE A 1 95 ? -5.270 -3.377 6.729 1.00 86.88 95 ILE A CA 1
ATOM 719 C C . ILE A 1 95 ? -5.110 -4.200 8.007 1.00 86.88 95 ILE A C 1
ATOM 721 O O . ILE A 1 95 ? -4.144 -4.949 8.166 1.00 86.88 95 ILE A O 1
ATOM 725 N N . TYR A 1 96 ? -6.086 -4.057 8.899 1.00 89.31 96 TYR A N 1
ATOM 726 C CA . TYR A 1 96 ? -6.213 -4.816 10.138 1.00 89.31 96 TYR A CA 1
ATOM 727 C C . TYR A 1 96 ? -7.213 -5.949 9.950 1.00 89.31 96 TYR A C 1
ATOM 729 O O . TYR A 1 96 ? -8.193 -5.792 9.222 1.00 89.31 96 TYR A O 1
ATOM 737 N N . PHE A 1 97 ? -6.994 -7.063 10.637 1.00 89.88 97 PHE A N 1
ATOM 738 C CA . PHE A 1 97 ? -7.940 -8.168 10.670 1.00 89.88 97 PHE A CA 1
ATOM 739 C C . PHE A 1 97 ? -8.494 -8.313 12.073 1.00 89.88 97 PHE A C 1
ATOM 741 O O . PHE A 1 97 ? -7.824 -8.842 12.955 1.00 89.88 97 PHE A O 1
ATOM 748 N N . ALA A 1 98 ? -9.738 -7.876 12.250 1.00 90.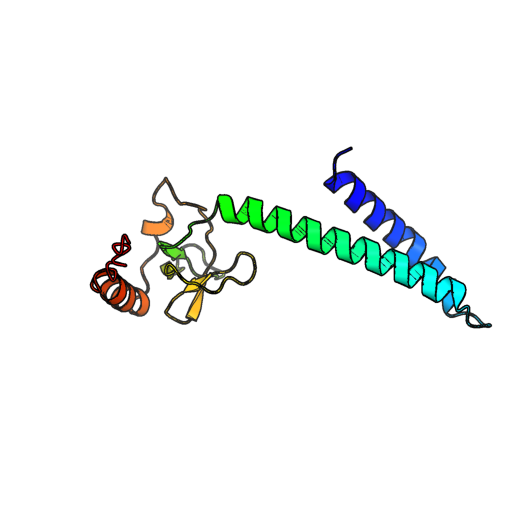06 98 ALA A N 1
ATOM 749 C CA . ALA A 1 98 ? -10.411 -7.985 13.529 1.00 90.06 98 ALA A CA 1
ATOM 750 C C . ALA A 1 98 ? -10.604 -9.451 13.945 1.00 90.06 98 ALA A C 1
ATOM 752 O O . ALA A 1 98 ? -10.653 -10.360 13.117 1.00 90.06 98 ALA A O 1
ATOM 753 N N . SER A 1 99 ? -10.852 -9.666 15.236 1.00 84.31 99 SER A N 1
ATOM 754 C CA . SER A 1 99 ? -11.178 -10.979 15.831 1.00 84.31 99 SER A CA 1
ATOM 755 C C . SER A 1 99 ? -12.288 -11.773 15.119 1.00 84.31 99 SER A C 1
ATOM 757 O O . SER A 1 99 ? -12.312 -13.000 15.177 1.00 84.31 99 SER A O 1
ATOM 759 N N . CYS A 1 100 ? -13.215 -11.097 14.435 1.00 89.12 100 CYS A N 1
ATOM 760 C CA . CYS A 1 100 ? -14.277 -11.729 13.650 1.00 89.12 100 CYS A CA 1
ATOM 761 C C . CYS A 1 100 ? -13.851 -12.144 12.224 1.00 89.12 100 CYS A C 1
ATOM 763 O O . CYS A 1 100 ? -14.660 -12.736 11.510 1.00 89.12 100 CYS A O 1
ATOM 765 N N . GLY A 1 101 ? -12.627 -11.808 11.804 1.00 89.25 101 GLY A N 1
ATOM 766 C CA . GLY A 1 101 ? -12.076 -12.009 10.461 1.00 89.25 101 GLY A CA 1
ATOM 767 C C . GLY A 1 101 ? -12.316 -10.856 9.478 1.00 89.25 101 GLY A C 1
ATOM 768 O O . GLY A 1 101 ? -11.879 -10.941 8.332 1.00 89.25 101 GLY A O 1
ATOM 769 N N . ALA A 1 102 ? -13.007 -9.785 9.882 1.00 91.69 102 ALA A N 1
ATOM 770 C CA . ALA A 1 102 ? -13.272 -8.648 9.003 1.00 91.69 102 ALA A CA 1
ATOM 771 C C . ALA A 1 102 ? -11.996 -7.844 8.710 1.00 91.69 102 ALA A C 1
ATOM 773 O O . ALA A 1 102 ? -11.208 -7.558 9.613 1.00 91.69 102 ALA A O 1
ATOM 774 N N . GLY A 1 103 ? -11.836 -7.441 7.446 1.00 92.12 103 GLY A N 1
ATOM 775 C CA . GLY A 1 103 ? -10.814 -6.484 7.033 1.00 92.12 103 GLY A CA 1
ATOM 776 C C . GLY A 1 103 ? -11.220 -5.061 7.416 1.00 92.12 103 GLY A C 1
ATOM 777 O O . GLY A 1 103 ? -12.267 -4.565 6.991 1.00 92.12 103 GLY A O 1
ATOM 778 N N . CYS A 1 104 ? -10.384 -4.403 8.206 1.00 92.38 104 CYS A N 1
ATOM 779 C CA . CYS A 1 104 ? -10.630 -3.089 8.784 1.00 92.38 104 CYS A CA 1
ATOM 780 C C . CYS A 1 104 ? -9.554 -2.091 8.365 1.00 92.38 104 CYS A C 1
ATOM 782 O O . CYS A 1 104 ? -8.385 -2.443 8.196 1.00 92.38 104 CYS A O 1
ATOM 784 N N . PHE A 1 105 ? -9.944 -0.821 8.240 1.00 90.12 105 PHE A N 1
ATOM 785 C CA . PHE A 1 105 ? -9.016 0.256 7.908 1.00 90.12 105 PHE A CA 1
ATOM 786 C C . PHE A 1 105 ? -9.215 1.463 8.839 1.00 90.12 105 PHE A C 1
ATOM 788 O O . PHE A 1 105 ? -10.339 1.955 8.985 1.00 90.12 105 PHE A O 1
ATOM 795 N N . PRO A 1 106 ? -8.148 1.984 9.471 1.00 88.81 106 PRO A N 1
ATOM 796 C CA . PRO A 1 106 ? -8.226 3.086 10.429 1.00 88.81 106 PRO A CA 1
ATOM 797 C C . PRO A 1 106 ? -8.369 4.448 9.734 1.00 88.81 106 PRO A C 1
ATOM 799 O O . PRO A 1 106 ? -7.467 5.283 9.768 1.00 88.81 106 PRO A O 1
ATOM 802 N N . PHE A 1 107 ? -9.536 4.713 9.137 1.00 88.00 107 PHE A N 1
ATOM 803 C CA . PHE A 1 107 ? -9.831 5.967 8.419 1.00 88.00 107 PHE A CA 1
ATOM 804 C C . PHE A 1 107 ? -9.593 7.244 9.245 1.00 88.00 107 PHE A C 1
ATOM 806 O O . PHE A 1 107 ? -9.395 8.314 8.672 1.00 88.00 107 PHE A O 1
ATOM 813 N N . TYR A 1 108 ? -9.638 7.152 10.577 1.00 88.69 108 TYR A N 1
ATOM 814 C CA . TYR A 1 108 ? -9.460 8.286 11.492 1.00 88.69 108 TYR A CA 1
ATOM 815 C C . TYR A 1 108 ? -8.122 8.251 12.249 1.00 88.69 108 TYR A C 1
ATOM 817 O O . TYR A 1 108 ? -7.944 9.016 13.197 1.00 88.69 108 TYR A O 1
ATOM 825 N N . GLY A 1 109 ? -7.181 7.385 11.849 1.00 86.75 109 GLY A N 1
ATOM 826 C CA . GLY A 1 109 ? -5.914 7.192 12.558 1.00 86.75 109 GLY A CA 1
ATOM 827 C C . GLY A 1 109 ? -6.150 6.774 14.011 1.00 86.75 109 GLY A C 1
ATOM 828 O O . GLY A 1 109 ? -6.950 5.879 14.272 1.00 86.75 109 GLY A O 1
ATOM 829 N N . THR A 1 110 ? -5.492 7.448 14.956 1.00 85.31 110 THR A N 1
ATOM 830 C CA . THR A 1 110 ? -5.675 7.237 16.407 1.00 85.31 110 THR A CA 1
ATOM 831 C C . THR A 1 110 ? -7.032 7.695 16.951 1.00 85.31 110 THR A C 1
ATOM 833 O O . THR A 1 110 ? -7.343 7.420 18.105 1.00 85.31 110 THR A O 1
ATOM 836 N N . ASP A 1 111 ? -7.836 8.378 16.133 1.00 89.25 111 ASP A N 1
ATOM 837 C CA . ASP A 1 111 ? -9.189 8.833 16.451 1.00 89.25 111 ASP A CA 1
ATOM 838 C C . ASP A 1 111 ? -9.336 9.688 17.735 1.00 89.25 111 ASP A C 1
ATOM 840 O O . ASP A 1 111 ? -10.201 9.422 18.572 1.00 89.25 111 ASP A O 1
ATOM 844 N N . PRO A 1 112 ? -8.558 10.778 17.903 1.00 84.31 112 PRO A N 1
ATOM 845 C CA . PRO A 1 112 ? -8.639 11.624 19.101 1.00 84.31 112 PRO A CA 1
ATOM 846 C C . PRO A 1 112 ? -10.005 12.311 19.269 1.00 84.31 112 PRO A C 1
ATOM 848 O O . PRO A 1 112 ? -10.376 12.702 20.370 1.00 84.31 112 PRO A O 1
ATOM 851 N N . ALA A 1 113 ? -10.759 12.462 18.176 1.00 89.19 113 ALA A N 1
ATOM 852 C CA . ALA A 1 113 ? -12.089 13.065 18.164 1.00 89.19 113 ALA A CA 1
ATOM 853 C C . ALA A 1 113 ? -13.225 12.045 18.390 1.00 89.19 113 ALA A C 1
ATOM 855 O O . ALA A 1 113 ? -14.393 12.422 18.308 1.00 89.19 113 ALA A O 1
ATOM 856 N N . GLY A 1 114 ? -12.908 10.763 18.612 1.00 89.69 114 GLY A N 1
ATOM 857 C CA . GLY A 1 114 ? -13.896 9.711 18.868 1.00 89.69 114 GLY A CA 1
ATOM 858 C C . GLY A 1 114 ? -14.874 9.466 17.713 1.00 89.69 114 GLY A C 1
ATOM 859 O O . GLY A 1 114 ? -16.004 9.031 17.937 1.00 89.69 114 GLY A O 1
ATOM 860 N N . LYS A 1 115 ? -14.476 9.741 16.466 1.00 90.81 115 LYS A N 1
ATOM 861 C CA . LYS A 1 115 ? -15.312 9.570 15.268 1.00 90.81 115 LYS A CA 1
ATOM 862 C C . LYS A 1 115 ? -15.713 8.118 15.054 1.00 90.81 115 LYS A C 1
ATOM 864 O O . LYS A 1 115 ? -16.759 7.880 14.459 1.00 90.81 115 LYS A O 1
ATOM 869 N N . THR A 1 116 ? -14.944 7.154 15.546 1.00 90.94 116 THR A N 1
ATOM 870 C CA . THR A 1 116 ? -15.281 5.732 15.444 1.00 90.94 116 THR A CA 1
ATOM 871 C C . THR A 1 116 ? -16.551 5.387 16.216 1.00 90.94 116 THR A C 1
ATOM 873 O O . THR A 1 116 ? -17.267 4.476 15.816 1.00 90.94 116 THR A O 1
ATOM 876 N N . ALA A 1 117 ? -16.908 6.152 17.255 1.00 90.50 117 ALA A N 1
ATOM 877 C CA . ALA A 1 117 ? -18.114 5.914 18.050 1.00 90.50 117 ALA A CA 1
ATOM 878 C C . ALA A 1 117 ? -19.428 6.056 17.257 1.00 90.50 117 ALA A C 1
ATOM 880 O O . ALA A 1 117 ? -20.459 5.564 17.702 1.00 90.50 117 ALA A O 1
ATOM 881 N N . ARG A 1 118 ? -19.403 6.699 16.080 1.00 91.12 118 ARG A N 1
ATOM 882 C CA . ARG A 1 118 ? -20.570 6.804 15.186 1.00 91.12 118 ARG A CA 1
ATOM 883 C C . ARG A 1 118 ? -20.902 5.501 14.456 1.00 91.12 118 ARG A C 1
ATOM 885 O O . ARG A 1 118 ? -21.969 5.397 13.863 1.00 91.12 118 ARG A O 1
ATOM 892 N N . HIS A 1 119 ? -19.949 4.573 14.410 1.00 91.94 119 HIS A N 1
ATOM 893 C CA . HIS A 1 119 ? -20.108 3.291 13.749 1.00 91.94 119 HIS A CA 1
ATOM 894 C C . HIS A 1 119 ? -20.715 2.302 14.737 1.00 91.94 119 HIS A C 1
ATOM 896 O O . HIS A 1 119 ? -20.218 2.145 15.856 1.00 91.94 119 HIS A O 1
ATOM 902 N N . GLU A 1 120 ? -21.777 1.627 14.311 1.00 93.94 120 GLU A N 1
ATOM 903 C CA . GLU A 1 120 ? -22.336 0.511 15.062 1.00 93.94 120 GLU A CA 1
ATOM 904 C C . GLU A 1 120 ? -21.267 -0.571 15.250 1.00 93.94 120 GLU A C 1
ATOM 906 O O . GLU A 1 120 ? -20.466 -0.839 14.354 1.00 93.94 120 GLU A O 1
ATOM 911 N N . ARG A 1 121 ? -21.205 -1.166 16.442 1.00 94.38 121 ARG A N 1
ATOM 912 C CA . ARG A 1 121 ? -20.196 -2.179 16.758 1.00 94.38 121 ARG A CA 1
ATOM 913 C C . ARG A 1 121 ? -20.677 -3.553 16.322 1.00 94.38 121 ARG A C 1
ATOM 915 O O . ARG A 1 121 ? -21.817 -3.920 16.560 1.00 94.38 121 ARG A O 1
ATOM 922 N N . CYS A 1 122 ? -19.773 -4.344 15.762 1.00 94.56 122 CYS A N 1
ATOM 923 C CA . CYS A 1 122 ? -20.044 -5.736 15.436 1.00 94.56 122 CYS A CA 1
ATOM 924 C C . CYS A 1 122 ? -20.285 -6.568 16.706 1.00 94.56 122 CYS A C 1
ATOM 926 O O . CYS A 1 122 ? -19.389 -6.703 17.543 1.00 94.56 122 CYS A O 1
ATOM 928 N N . ASP A 1 123 ? -21.455 -7.201 16.814 1.00 93.62 123 ASP A N 1
ATOM 929 C CA . ASP A 1 123 ? -21.851 -8.010 17.976 1.00 93.62 123 ASP A CA 1
ATOM 930 C C . ASP A 1 123 ? -20.860 -9.128 18.322 1.00 93.62 123 ASP A C 1
ATOM 932 O O . ASP A 1 123 ? -20.609 -9.412 19.497 1.00 93.62 123 ASP A O 1
ATOM 936 N N . LYS A 1 124 ? -20.271 -9.769 17.302 1.00 92.38 124 LYS A N 1
ATOM 937 C CA . LYS A 1 124 ? -19.252 -10.814 17.502 1.00 92.38 124 LYS A CA 1
ATOM 938 C C . LYS A 1 124 ? -18.019 -10.236 18.193 1.00 92.38 124 LYS A C 1
ATOM 940 O O . LYS A 1 124 ? -17.541 -10.798 19.174 1.00 92.38 124 LYS A O 1
ATOM 945 N N . CYS A 1 125 ? -17.551 -9.085 17.715 1.00 92.44 125 CYS A N 1
ATOM 946 C CA . CYS A 1 125 ? -16.412 -8.392 18.298 1.00 92.44 125 CYS A CA 1
ATOM 947 C C . CYS A 1 125 ? -16.716 -7.818 19.680 1.00 92.44 125 CYS A C 1
ATOM 949 O O . CYS A 1 125 ? -15.813 -7.766 20.502 1.00 92.44 125 CYS A O 1
ATOM 951 N N . VAL A 1 126 ? -17.956 -7.406 19.971 1.00 91.75 126 VAL A N 1
ATOM 952 C CA . VAL A 1 126 ? -18.327 -6.928 21.315 1.00 91.75 126 VAL A CA 1
ATOM 953 C C . VAL A 1 126 ? -18.159 -8.053 22.329 1.00 91.75 126 VAL A C 1
ATOM 955 O O . VAL A 1 126 ? -17.494 -7.865 23.347 1.00 91.75 126 VAL A O 1
ATOM 958 N N . LYS A 1 127 ? -18.700 -9.238 22.027 1.00 88.88 127 LYS A N 1
ATOM 959 C CA . LYS A 1 127 ? -18.575 -10.421 22.892 1.00 88.88 127 LYS A CA 1
ATOM 960 C C . LYS A 1 127 ? -17.114 -10.809 23.112 1.00 88.88 127 LYS A C 1
ATOM 962 O O . LYS A 1 127 ? -16.714 -11.066 24.246 1.00 88.88 127 LYS A O 1
ATOM 967 N N . GLU A 1 128 ? -16.321 -10.809 22.046 1.00 84.94 128 GLU A N 1
ATOM 968 C CA . GLU A 1 128 ? -14.913 -11.194 22.129 1.00 84.94 128 GLU A CA 1
ATOM 969 C C . GLU A 1 128 ? -14.051 -10.138 22.836 1.00 84.94 128 GLU A C 1
ATOM 971 O O . GLU A 1 128 ? -13.219 -10.482 23.670 1.00 84.94 128 GLU A O 1
ATOM 976 N N . ALA A 1 129 ? -14.297 -8.847 22.607 1.00 83.06 129 ALA A N 1
ATOM 977 C CA . ALA A 1 129 ? -13.615 -7.771 23.323 1.00 83.06 129 ALA A CA 1
ATOM 978 C C . ALA A 1 129 ? -13.868 -7.850 24.835 1.00 83.06 129 ALA A C 1
ATOM 980 O O . ALA A 1 129 ? -12.924 -7.737 25.615 1.00 83.06 129 ALA A O 1
ATOM 981 N N . TYR A 1 130 ? -15.115 -8.105 25.259 1.00 80.50 130 TYR A N 1
ATOM 982 C CA . TYR A 1 130 ? -15.426 -8.335 26.673 1.00 80.50 130 TYR A CA 1
ATOM 983 C C . TYR A 1 130 ? -14.644 -9.516 27.237 1.00 80.50 130 TYR A C 1
ATOM 985 O O . TYR A 1 130 ? -14.055 -9.388 28.308 1.00 80.50 130 TYR A O 1
ATOM 993 N N . ARG A 1 131 ? -14.583 -10.634 26.504 1.00 79.75 131 ARG A N 1
ATOM 994 C CA . ARG A 1 131 ? -13.797 -11.804 26.898 1.00 79.75 131 ARG A CA 1
ATOM 995 C C . ARG A 1 131 ? -12.332 -11.432 27.112 1.00 79.75 131 ARG A C 1
ATOM 997 O O . ARG A 1 131 ? -11.819 -11.645 28.205 1.00 79.75 131 ARG A O 1
ATOM 1004 N N . ILE A 1 132 ? -11.697 -10.804 26.124 1.00 74.81 132 ILE A N 1
ATOM 1005 C CA . ILE A 1 132 ? -10.281 -10.410 26.169 1.00 74.81 132 ILE A CA 1
ATOM 1006 C C . ILE A 1 132 ? -10.005 -9.425 27.314 1.00 74.81 132 ILE A C 1
ATOM 1008 O O . ILE A 1 132 ? -9.014 -9.575 28.019 1.00 74.81 132 ILE A O 1
ATOM 1012 N N . MET A 1 133 ? -10.881 -8.441 27.536 1.00 70.81 133 MET A N 1
ATOM 1013 C CA . MET A 1 133 ? -10.726 -7.450 28.611 1.00 70.81 133 MET A CA 1
ATOM 1014 C C . MET A 1 133 ? -10.995 -8.022 30.010 1.00 70.81 133 MET A C 1
ATOM 1016 O O . MET A 1 133 ? -10.473 -7.500 30.992 1.00 70.81 133 MET A O 1
ATOM 1020 N N . SER A 1 134 ? -11.824 -9.063 30.110 1.00 66.94 134 SER A N 1
ATOM 1021 C CA . SER A 1 134 ? -12.158 -9.734 31.374 1.00 66.94 134 SER A CA 1
ATOM 1022 C C . SER A 1 134 ? -11.106 -10.750 31.830 1.00 66.94 134 SER A C 1
ATOM 1024 O O . SER A 1 134 ? -11.082 -11.122 33.003 1.00 66.94 134 SER A O 1
ATOM 1026 N N . VAL A 1 135 ? -10.208 -11.176 30.937 1.00 57.03 135 VAL A N 1
ATOM 1027 C CA . VAL A 1 135 ? -9.039 -11.983 31.298 1.00 57.03 135 VAL A CA 1
ATOM 1028 C C . VAL A 1 135 ? -7.986 -11.042 31.883 1.00 57.03 135 VAL A C 1
ATOM 1030 O O . VAL A 1 135 ? -7.462 -10.175 31.184 1.00 57.03 135 VAL A O 1
ATOM 1033 N N . GLN A 1 136 ? -7.681 -11.184 33.179 1.00 47.19 136 GLN A N 1
ATOM 1034 C CA . GLN A 1 136 ? -6.602 -10.411 33.799 1.00 47.19 136 GLN A CA 1
ATOM 1035 C C . GLN A 1 136 ? -5.292 -10.660 33.038 1.00 47.19 136 GLN A C 1
ATOM 1037 O O . GLN A 1 136 ? -4.988 -11.817 32.733 1.00 47.19 136 GLN A O 1
ATOM 1042 N N . PRO A 1 137 ? -4.495 -9.617 32.739 1.00 50.31 137 PRO A N 1
ATOM 1043 C CA . PRO A 1 137 ? -3.173 -9.832 32.180 1.00 50.31 137 PRO A CA 1
ATOM 1044 C C . PRO A 1 137 ? -2.389 -10.712 33.154 1.00 50.31 137 PRO A C 1
ATOM 1046 O O . PRO A 1 137 ? -2.307 -10.397 34.344 1.00 50.31 137 PRO A O 1
ATOM 1049 N N . VAL A 1 138 ? -1.843 -11.825 32.655 1.00 48.31 138 VAL A N 1
ATOM 1050 C CA . VAL A 1 138 ? -0.897 -12.649 33.412 1.00 48.31 138 VAL A CA 1
ATOM 1051 C C . VAL A 1 138 ? 0.191 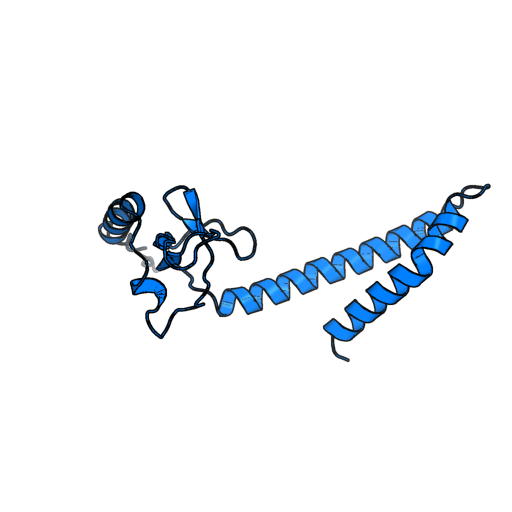-11.705 33.910 1.00 48.31 138 VAL A C 1
ATOM 1053 O O . VAL A 1 138 ? 0.889 -11.086 33.107 1.00 48.31 138 VAL A O 1
ATOM 1056 N N . ARG A 1 139 ? 0.293 -11.540 35.234 1.00 43.94 139 ARG A N 1
ATOM 1057 C CA . ARG A 1 139 ? 1.434 -10.865 35.845 1.00 43.94 139 ARG A CA 1
ATOM 1058 C C . ARG A 1 139 ? 2.655 -11.694 35.478 1.00 43.94 139 ARG A C 1
ATOM 1060 O O . ARG A 1 139 ? 2.837 -12.791 35.995 1.00 43.94 139 ARG A O 1
ATOM 1067 N N . THR A 1 140 ? 3.456 -11.211 34.540 1.00 48.22 140 THR A N 1
ATOM 1068 C CA . THR A 1 140 ? 4.808 -11.718 34.361 1.00 48.22 140 THR A CA 1
ATOM 1069 C C . THR A 1 140 ? 5.573 -11.301 35.609 1.00 48.22 140 THR A C 1
ATOM 1071 O O . THR A 1 140 ? 5.998 -10.153 35.733 1.00 48.22 140 THR A O 1
ATOM 1074 N N . ASP A 1 141 ? 5.673 -12.217 36.570 1.00 44.12 141 ASP A N 1
ATOM 1075 C CA . ASP A 1 141 ? 6.541 -12.076 37.731 1.00 44.12 141 ASP A CA 1
ATOM 1076 C C . ASP A 1 141 ? 7.997 -12.093 37.249 1.00 44.12 141 ASP A C 1
ATOM 1078 O O . ASP A 1 141 ? 8.691 -13.108 37.279 1.00 44.12 141 ASP A O 1
ATOM 1082 N N . SER A 1 142 ? 8.484 -10.938 36.800 1.00 50.31 142 SER A N 1
ATOM 1083 C CA . SER A 1 142 ? 9.915 -10.663 36.682 1.00 50.31 142 SER A CA 1
ATOM 1084 C C . SER A 1 142 ? 10.459 -10.336 38.070 1.00 50.31 142 SER A C 1
ATOM 1086 O O . SER A 1 142 ? 10.865 -9.213 38.358 1.00 50.31 142 SER A O 1
ATOM 1088 N N . ALA A 1 143 ? 10.431 -11.334 38.948 1.00 49.25 143 ALA A N 1
ATOM 1089 C CA . ALA A 1 143 ? 11.135 -11.331 40.216 1.00 49.25 143 ALA A CA 1
ATOM 1090 C C . ALA A 1 143 ? 11.811 -12.690 40.390 1.00 49.25 143 ALA A C 1
ATOM 1092 O O . ALA A 1 143 ? 11.272 -13.618 40.989 1.00 49.25 143 ALA A O 1
ATOM 1093 N N . ARG A 1 144 ? 13.041 -12.791 39.889 1.00 44.41 144 ARG A N 1
ATOM 1094 C CA . ARG A 1 144 ? 14.040 -13.641 40.531 1.00 44.41 144 ARG A CA 1
ATOM 1095 C C . ARG A 1 144 ? 15.405 -12.982 40.423 1.00 44.41 144 ARG A C 1
ATOM 1097 O O . ARG A 1 144 ? 16.125 -13.152 39.448 1.00 44.41 144 ARG A O 1
ATOM 1104 N N . SER A 1 145 ? 15.710 -12.196 41.450 1.00 47.91 145 SER A N 1
ATOM 1105 C CA . SER A 1 145 ? 17.078 -11.911 41.861 1.00 47.91 145 SER A CA 1
ATOM 1106 C C . SER A 1 145 ? 17.743 -13.212 42.300 1.00 47.91 145 SER A C 1
ATOM 1108 O O . SER A 1 145 ? 17.176 -13.936 43.124 1.00 47.91 145 SER A O 1
ATOM 1110 N N . SER A 1 146 ? 18.938 -13.485 41.789 1.00 55.53 146 SER A N 1
ATOM 1111 C CA . SER A 1 146 ? 20.085 -14.067 42.505 1.00 55.53 146 SER A CA 1
ATOM 1112 C C . SER A 1 146 ? 21.325 -13.842 41.655 1.00 55.53 146 SER A C 1
ATOM 1114 O O . SER A 1 146 ? 21.245 -14.151 40.446 1.00 55.53 146 SER A O 1
#

Radius of gyration: 23.95 Å; chains: 1; bounding box: 50×29×74 Å

Foldseek 3Di:
DPLVVVLVVLVVVCVVCVVVLVVVCPDPPHDPPSVVVVVVSCVVSVVSVVVVLVVVLVVLVVQADLWAWFWADDDDPQATATATADNDFDDDRQWTQGPVRTTGHRPCRNPPVVPSVSHHHDPVRVVVVCVVVVDPPPPPPPDDDD

Secondary structure (DSSP, 8-state):
--HHHHHHHHHHHHHHHHHHHHHHHSSSSP-HHHHHHHHHHHHHHHHHHHHHHHHHHHHHHTTS-SSEEEEBP-S-TTTPPEEEE-TT--EETTEEE-TTS-EE--TTTT-TT-GGGGSPBPHHHHHHHHHHHHS-----------

pLDDT: mean 84.84, std 13.24, range [43.94, 97.81]

Sequence (146 aa):
MDPDHALLTRLRDLAETLPGDVSWLTGPPLRADGMRDLGERLSCLGADLISRAGVLDEIAAARLPAHGWIPECGPDPRRRLAHYVGRGEVRLGLIYFASCGAGCFPFYGTDPAGKTARHERCDKCVKEAYRIMSVQPVRTDSARSS